Protein AF-A0A535L6A1-F1 (afdb_monomer)

Structure (mmCIF, N/CA/C/O backbone):
data_AF-A0A535L6A1-F1
#
_entry.id   AF-A0A535L6A1-F1
#
loop_
_atom_site.group_PDB
_atom_site.id
_atom_site.type_symbol
_atom_site.label_atom_id
_atom_site.label_alt_id
_atom_site.label_comp_id
_atom_site.label_asym_id
_atom_site.label_entity_id
_atom_site.label_seq_id
_atom_site.pdbx_PDB_ins_code
_atom_site.Cartn_x
_atom_site.Cartn_y
_atom_site.Cartn_z
_atom_site.occupancy
_atom_site.B_iso_or_equiv
_atom_site.auth_seq_id
_atom_site.auth_comp_id
_atom_site.auth_asym_id
_atom_site.auth_atom_id
_atom_site.pdbx_PDB_model_num
ATOM 1 N N . MET A 1 1 ? 0.179 9.310 -6.144 1.00 85.12 1 MET A N 1
ATOM 2 C CA . MET A 1 1 ? 0.675 9.876 -4.881 1.00 85.12 1 MET A CA 1
ATOM 3 C C . MET A 1 1 ? 2.183 9.701 -4.893 1.00 85.12 1 MET A C 1
ATOM 5 O O . MET A 1 1 ? 2.636 8.826 -5.607 1.00 85.12 1 MET A O 1
ATOM 9 N N . LEU A 1 2 ? 2.954 10.590 -4.268 1.00 87.94 2 LEU A N 1
ATOM 10 C CA . LEU A 1 2 ? 4.408 10.432 -4.229 1.00 87.94 2 LEU A CA 1
ATOM 11 C C . LEU A 1 2 ? 4.778 9.782 -2.901 1.00 87.94 2 LEU A C 1
ATOM 13 O O . LEU A 1 2 ? 4.500 10.387 -1.868 1.00 87.94 2 LEU A O 1
ATOM 17 N N . ASP A 1 3 ? 5.422 8.627 -2.963 1.00 85.62 3 ASP A N 1
ATOM 18 C CA . ASP A 1 3 ? 6.026 7.947 -1.824 1.00 85.62 3 ASP A CA 1
ATOM 19 C C . ASP A 1 3 ? 7.561 7.971 -1.922 1.00 85.62 3 ASP A C 1
ATOM 21 O O . ASP A 1 3 ? 8.139 8.111 -3.011 1.00 85.62 3 ASP A O 1
ATOM 25 N N . ARG A 1 4 ? 8.235 7.931 -0.770 1.00 87.44 4 ARG A N 1
ATOM 26 C CA . ARG A 1 4 ? 9.695 7.988 -0.652 1.00 87.44 4 ARG A CA 1
ATOM 27 C C . ARG A 1 4 ? 10.196 7.045 0.435 1.00 87.44 4 ARG A C 1
ATOM 29 O O . ARG A 1 4 ? 9.988 7.300 1.619 1.00 87.44 4 ARG A O 1
ATOM 36 N N . GLY A 1 5 ? 10.980 6.056 0.021 1.00 85.06 5 GLY A N 1
ATOM 37 C CA . GLY A 1 5 ? 11.682 5.138 0.911 1.00 85.06 5 GLY A CA 1
ATOM 38 C C . GLY A 1 5 ? 13.063 5.662 1.3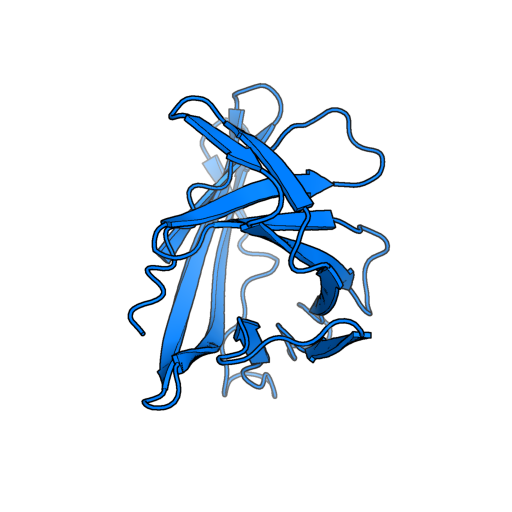03 1.00 85.06 5 GLY A C 1
ATOM 39 O O . GLY A 1 5 ? 13.852 6.087 0.447 1.00 85.06 5 GLY A O 1
ATOM 40 N N . TYR A 1 6 ? 13.379 5.614 2.599 1.00 84.75 6 TYR A N 1
ATOM 41 C CA . TYR A 1 6 ? 14.672 6.042 3.129 1.00 84.75 6 TYR A CA 1
ATOM 42 C C . TYR A 1 6 ? 15.365 4.926 3.905 1.00 84.75 6 TYR A C 1
ATOM 44 O O . TYR A 1 6 ? 14.861 4.470 4.922 1.00 84.75 6 TYR A O 1
ATOM 52 N N . LEU A 1 7 ? 16.602 4.594 3.539 1.00 81.50 7 LEU A N 1
ATOM 53 C CA . LEU A 1 7 ? 17.443 3.700 4.332 1.00 81.50 7 LEU A CA 1
ATOM 54 C C . LEU A 1 7 ? 18.523 4.504 5.052 1.00 81.50 7 LEU A C 1
ATOM 56 O O . LEU A 1 7 ? 19.347 5.171 4.427 1.00 81.50 7 LEU A O 1
ATOM 60 N N . ASN A 1 8 ? 18.545 4.445 6.386 1.00 83.69 8 ASN A N 1
ATOM 61 C CA . ASN A 1 8 ? 19.519 5.171 7.218 1.00 83.69 8 ASN A CA 1
ATOM 62 C C . ASN A 1 8 ? 19.598 6.683 6.902 1.00 83.69 8 ASN A C 1
ATOM 64 O O . ASN A 1 8 ? 20.665 7.292 6.984 1.00 83.69 8 ASN A O 1
ATOM 68 N N . GLY A 1 9 ? 18.469 7.292 6.521 1.00 84.50 9 GLY A N 1
ATOM 69 C CA . GLY A 1 9 ? 18.373 8.710 6.155 1.00 84.50 9 GLY A CA 1
ATOM 70 C C . GLY A 1 9 ? 18.804 9.050 4.722 1.00 84.50 9 GLY A C 1
ATOM 71 O O . GLY A 1 9 ? 18.727 10.215 4.336 1.00 84.50 9 GLY A O 1
ATOM 72 N N . SER A 1 10 ? 19.228 8.065 3.926 1.00 88.06 10 SER A N 1
ATOM 73 C CA . SER A 1 10 ? 19.454 8.203 2.483 1.00 88.06 10 SER A CA 1
ATOM 74 C C . SER A 1 10 ? 18.169 7.881 1.727 1.00 88.06 10 SER A C 1
ATOM 76 O O . SER A 1 10 ? 17.512 6.901 2.055 1.00 88.06 10 SER A O 1
ATOM 78 N N . LEU A 1 11 ? 17.799 8.704 0.741 1.00 89.38 11 LEU A N 1
ATOM 79 C CA . LEU A 1 11 ? 16.682 8.405 -0.160 1.00 89.38 11 LEU A CA 1
ATOM 80 C C . LEU A 1 11 ? 17.103 7.255 -1.079 1.00 89.38 11 LEU A C 1
ATOM 82 O O . LEU A 1 11 ? 17.964 7.459 -1.938 1.00 89.38 11 LEU A O 1
ATOM 86 N N . GLU A 1 12 ? 16.490 6.089 -0.907 1.00 91.88 12 GLU A N 1
ATOM 87 C CA . GLU A 1 12 ? 16.778 4.902 -1.721 1.00 91.88 12 GLU A CA 1
ATOM 88 C C . GLU A 1 12 ? 15.687 4.636 -2.761 1.00 91.88 12 GLU A C 1
ATOM 90 O O . GLU A 1 12 ? 15.950 3.998 -3.777 1.00 91.88 12 GLU A O 1
ATOM 95 N N . GLU A 1 13 ? 14.481 5.172 -2.565 1.00 91.31 13 GLU A N 1
ATOM 96 C CA . GLU A 1 13 ? 13.381 4.974 -3.502 1.00 91.31 13 GLU A CA 1
ATOM 97 C C . GLU A 1 13 ? 12.464 6.195 -3.591 1.00 91.31 13 GLU A C 1
ATOM 99 O O . GLU A 1 13 ? 12.226 6.898 -2.609 1.00 91.31 13 GLU A O 1
ATOM 104 N N . SER A 1 14 ? 11.948 6.458 -4.790 1.00 93.25 14 SER A N 1
ATOM 105 C CA . SER A 1 14 ? 10.865 7.409 -5.018 1.00 93.25 14 SER A CA 1
ATOM 106 C C . SER A 1 14 ? 9.839 6.796 -5.959 1.00 93.25 14 SER A C 1
ATOM 108 O O . SER A 1 14 ? 10.163 6.501 -7.112 1.00 93.25 14 SER A O 1
ATOM 110 N N . THR A 1 15 ? 8.598 6.713 -5.496 1.00 93.50 15 THR A N 1
ATOM 111 C CA . THR A 1 15 ? 7.527 5.994 -6.188 1.00 93.50 15 THR A CA 1
ATOM 112 C C . THR A 1 15 ? 6.351 6.916 -6.460 1.00 93.50 15 THR A C 1
ATOM 114 O O . THR A 1 15 ? 5.958 7.724 -5.620 1.00 93.50 15 THR A O 1
ATOM 117 N N . LEU A 1 16 ? 5.824 6.870 -7.683 1.00 95.12 16 LEU A N 1
ATOM 118 C CA . LEU A 1 16 ? 4.600 7.568 -8.055 1.00 95.12 16 LEU A CA 1
ATOM 119 C C . LEU A 1 16 ? 3.461 6.563 -8.216 1.00 95.12 16 LEU A C 1
ATOM 121 O O . LEU A 1 16 ? 3.330 5.945 -9.272 1.00 95.12 16 LEU A O 1
ATOM 125 N N . ASP A 1 17 ? 2.601 6.492 -7.209 1.00 93.75 17 ASP A N 1
ATOM 126 C CA . ASP A 1 17 ? 1.458 5.584 -7.163 1.00 93.75 17 ASP A CA 1
ATOM 127 C C . ASP A 1 17 ? 0.244 6.135 -7.914 1.00 93.75 17 ASP A C 1
ATOM 129 O O . ASP A 1 17 ? -0.093 7.327 -7.832 1.00 93.75 17 ASP A O 1
ATOM 133 N N . TYR A 1 18 ? -0.504 5.263 -8.573 1.00 96.00 18 TYR A N 1
ATOM 134 C CA . TYR A 1 18 ? -1.727 5.606 -9.284 1.00 96.00 18 TYR A CA 1
ATOM 135 C C . TYR A 1 18 ? -2.943 5.040 -8.553 1.00 96.00 18 TYR A C 1
ATOM 137 O O . TYR A 1 18 ? -3.303 3.881 -8.722 1.00 96.00 18 TYR A O 1
ATOM 145 N N . PHE A 1 19 ? -3.624 5.878 -7.773 1.00 94.69 19 PHE A N 1
ATOM 146 C CA . PHE A 1 19 ? -4.848 5.491 -7.069 1.00 94.69 19 PHE A CA 1
ATOM 147 C C . PHE A 1 19 ? -6.098 6.112 -7.695 1.00 94.69 19 PHE A C 1
ATOM 149 O O . PHE A 1 19 ? -6.051 7.216 -8.245 1.00 94.69 19 PHE A O 1
ATOM 156 N N . ALA A 1 20 ? -7.243 5.449 -7.530 1.00 94.38 20 ALA A N 1
ATOM 157 C CA . ALA A 1 20 ? -8.552 6.079 -7.682 1.00 94.38 20 ALA A CA 1
ATOM 158 C C . ALA A 1 20 ? -9.525 5.569 -6.616 1.00 94.38 20 ALA A C 1
ATOM 160 O O . ALA A 1 20 ? -9.518 4.389 -6.280 1.00 94.38 20 ALA A O 1
ATOM 161 N N . GLN A 1 21 ? -10.392 6.443 -6.111 1.00 92.81 21 GLN A N 1
ATOM 162 C CA . GLN A 1 21 ? -11.418 6.063 -5.142 1.00 92.81 21 GLN A CA 1
ATOM 163 C C . GLN A 1 21 ? -12.783 5.945 -5.827 1.00 92.81 21 GLN A C 1
ATOM 165 O O . GLN A 1 21 ? -13.227 6.873 -6.511 1.00 92.81 21 GLN A O 1
ATOM 170 N N . SER A 1 22 ? -13.461 4.811 -5.655 1.00 93.75 22 SER A N 1
ATOM 171 C CA . SER A 1 22 ? -14.840 4.631 -6.110 1.00 93.75 22 SER A CA 1
ATOM 172 C C . SER A 1 22 ? -15.840 5.289 -5.159 1.00 93.75 22 SER A C 1
ATOM 174 O O . SER A 1 22 ? -15.535 5.623 -4.018 1.00 93.75 22 SER A O 1
ATOM 176 N N . LYS A 1 23 ? -17.075 5.496 -5.636 1.00 94.31 23 LYS A N 1
ATOM 177 C CA . LYS A 1 23 ? -18.136 6.196 -4.882 1.00 94.31 23 LYS A CA 1
ATOM 178 C C . LYS A 1 23 ? -18.527 5.517 -3.568 1.00 94.31 23 LYS A C 1
ATOM 180 O O . LYS A 1 23 ? -19.099 6.170 -2.705 1.00 94.31 23 LYS A O 1
ATOM 185 N N . ASP A 1 24 ? -18.288 4.217 -3.458 1.00 92.19 24 ASP A N 1
ATOM 186 C CA . ASP A 1 24 ? -18.515 3.438 -2.241 1.00 92.19 24 ASP A CA 1
ATOM 187 C C . ASP A 1 24 ? -17.399 3.625 -1.198 1.00 92.19 24 ASP A C 1
ATOM 189 O O . ASP A 1 24 ? -17.572 3.203 -0.062 1.00 92.19 24 ASP A O 1
ATOM 193 N N . GLY A 1 25 ? -16.287 4.273 -1.561 1.00 91.31 25 GLY A N 1
ATOM 194 C CA . GLY A 1 25 ? -15.137 4.525 -0.699 1.00 91.31 25 GLY A CA 1
ATOM 195 C C . GLY A 1 25 ? -13.944 3.598 -0.941 1.00 91.31 25 GLY A C 1
ATOM 196 O O . GLY A 1 25 ? -12.885 3.859 -0.370 1.00 91.31 25 GLY A O 1
ATOM 197 N N . THR A 1 26 ? -14.070 2.568 -1.787 1.00 95.19 26 THR A N 1
ATOM 198 C CA . THR A 1 26 ? -12.971 1.633 -2.082 1.00 95.19 26 THR A CA 1
ATOM 199 C C . THR A 1 26 ? -11.862 2.357 -2.841 1.00 95.19 26 THR A C 1
ATOM 201 O O . THR A 1 26 ? -12.124 3.061 -3.818 1.00 95.19 26 THR A O 1
ATOM 204 N N . VAL A 1 27 ? -10.615 2.197 -2.400 1.00 95.00 27 VAL A N 1
ATOM 205 C CA . VAL A 1 27 ? -9.444 2.788 -3.052 1.00 95.00 27 VAL A CA 1
ATOM 206 C C . VAL A 1 27 ? -8.753 1.714 -3.882 1.00 95.00 27 VAL A C 1
ATOM 208 O O . VAL A 1 27 ? -8.240 0.726 -3.359 1.00 95.00 27 VAL A O 1
ATOM 211 N N . TRP A 1 28 ? -8.757 1.927 -5.189 1.00 97.44 28 TRP A N 1
ATOM 212 C CA . TRP A 1 28 ? -8.130 1.077 -6.189 1.00 97.44 28 TRP A CA 1
ATOM 213 C C . TRP A 1 28 ? -6.696 1.510 -6.447 1.00 97.44 28 TRP A C 1
ATOM 215 O O . TRP A 1 28 ? -6.421 2.712 -6.503 1.00 97.44 28 TRP A O 1
ATOM 225 N N . TYR A 1 29 ? -5.824 0.534 -6.678 1.00 97.00 29 TYR A N 1
ATOM 226 C CA . TYR A 1 29 ? -4.434 0.731 -7.059 1.00 97.00 29 TYR A CA 1
ATOM 227 C C . TYR A 1 29 ? -4.208 0.284 -8.500 1.00 97.00 29 TYR A C 1
ATOM 229 O O . TYR A 1 29 ? -4.449 -0.866 -8.860 1.00 97.00 29 TYR A O 1
ATOM 237 N N . PHE A 1 30 ? -3.797 1.225 -9.343 1.00 97.94 30 PHE A N 1
ATOM 238 C CA . PHE A 1 30 ? -3.615 1.042 -10.781 1.00 97.94 30 PHE A CA 1
ATOM 239 C C . PHE A 1 30 ? -2.148 0.909 -11.187 1.00 97.94 30 PHE A C 1
ATOM 241 O O . PHE A 1 30 ? -1.878 0.783 -12.383 1.00 97.94 30 PHE A O 1
ATOM 248 N N . GLY A 1 31 ? -1.227 0.932 -10.229 1.00 97.25 31 GLY A N 1
ATOM 249 C CA . GLY A 1 31 ? 0.197 0.719 -10.440 1.00 97.25 31 GLY A CA 1
ATOM 250 C C . GLY A 1 31 ? 1.066 1.873 -9.991 1.00 97.25 31 GLY A C 1
ATOM 251 O O . GLY A 1 31 ? 0.578 2.877 -9.477 1.00 97.25 31 GLY A O 1
ATOM 252 N N . GLU A 1 32 ? 2.351 1.723 -10.256 1.00 96.81 32 GLU A N 1
ATOM 253 C CA . GLU A 1 32 ? 3.418 2.590 -9.787 1.00 96.81 32 GLU A CA 1
ATOM 254 C C . GLU A 1 32 ? 4.464 2.843 -10.860 1.00 96.81 32 GLU A C 1
ATOM 256 O O . GLU A 1 32 ? 4.762 2.017 -11.731 1.00 96.81 32 GLU A O 1
ATOM 261 N N . PHE A 1 33 ? 5.074 4.016 -10.747 1.00 97.81 33 PHE A N 1
ATOM 262 C CA . PHE A 1 33 ? 6.364 4.279 -11.348 1.00 97.81 33 PHE A CA 1
ATOM 263 C C . PHE A 1 33 ? 7.409 4.490 -10.257 1.00 97.81 33 PHE A C 1
ATOM 265 O O . PHE A 1 33 ? 7.480 5.561 -9.649 1.00 97.81 33 PHE A O 1
ATOM 272 N N . THR A 1 34 ? 8.228 3.468 -10.061 1.00 96.00 34 THR A N 1
ATOM 273 C CA . THR A 1 34 ? 9.229 3.367 -9.001 1.00 96.00 34 THR A CA 1
ATOM 274 C C . THR A 1 34 ? 10.593 3.758 -9.546 1.00 96.00 34 THR A C 1
ATOM 276 O O . THR A 1 34 ? 10.964 3.423 -10.673 1.00 96.00 34 THR A O 1
ATOM 279 N N . SER A 1 35 ? 11.350 4.536 -8.781 1.00 97.50 35 SER A N 1
ATOM 280 C CA . SER A 1 35 ? 12.724 4.917 -9.103 1.00 97.50 35 SER A CA 1
ATOM 281 C C . SER A 1 35 ? 13.636 4.533 -7.954 1.00 97.50 35 SER A C 1
ATOM 283 O O . SER A 1 35 ? 13.587 5.149 -6.893 1.00 97.50 35 SER A O 1
ATOM 285 N N . GLN A 1 36 ? 14.510 3.566 -8.208 1.00 95.81 36 GLN A N 1
ATOM 286 C CA . GLN A 1 36 ? 15.550 3.150 -7.275 1.00 95.81 36 GLN A CA 1
ATOM 287 C C . GLN A 1 36 ? 16.694 4.152 -7.346 1.00 95.81 36 GLN A C 1
ATOM 289 O O . GLN A 1 36 ? 17.171 4.492 -8.435 1.00 95.81 36 GLN A O 1
ATOM 294 N N . ILE A 1 37 ? 17.132 4.637 -6.195 1.00 96.00 37 ILE A N 1
ATOM 295 C CA . ILE A 1 37 ? 18.102 5.713 -6.054 1.00 96.00 37 ILE A CA 1
ATOM 296 C C . ILE A 1 37 ? 19.278 5.185 -5.247 1.00 96.00 37 ILE A C 1
ATOM 298 O O . ILE A 1 37 ? 19.111 4.631 -4.175 1.00 96.00 37 ILE A O 1
ATOM 302 N N . HIS A 1 38 ? 20.492 5.393 -5.749 1.00 94.06 38 HIS A N 1
ATOM 303 C CA . HIS A 1 38 ? 21.707 5.086 -5.008 1.00 94.06 38 HIS A CA 1
ATOM 304 C C . HIS A 1 38 ? 22.678 6.258 -5.107 1.00 94.06 38 HIS A C 1
ATOM 306 O O . HIS A 1 38 ? 22.988 6.735 -6.205 1.00 94.06 38 HIS A O 1
ATOM 312 N N . ASN A 1 39 ? 23.152 6.752 -3.960 1.00 93.12 39 ASN A N 1
ATOM 313 C CA . ASN A 1 39 ? 24.007 7.944 -3.871 1.00 93.12 39 ASN A CA 1
ATOM 314 C C . ASN A 1 39 ? 23.434 9.151 -4.647 1.00 93.12 39 ASN A C 1
ATOM 316 O O . ASN A 1 39 ? 24.154 9.852 -5.364 1.00 93.12 39 ASN A O 1
ATOM 320 N N . GLY A 1 40 ? 22.116 9.361 -4.544 1.00 93.62 40 GLY A N 1
ATOM 321 C CA . GLY A 1 40 ? 21.407 10.477 -5.176 1.00 93.62 40 GLY A CA 1
ATOM 322 C C . GLY A 1 40 ? 21.223 10.365 -6.694 1.00 93.62 40 GLY A C 1
ATOM 323 O O . GLY A 1 40 ? 20.855 11.351 -7.331 1.00 93.62 40 GLY A O 1
ATOM 324 N N . LYS A 1 41 ? 21.481 9.199 -7.297 1.00 97.06 41 LYS A N 1
ATOM 325 C CA . LYS A 1 41 ? 21.262 8.946 -8.727 1.00 97.06 41 LYS A CA 1
ATOM 326 C C . LYS A 1 41 ? 20.244 7.838 -8.923 1.00 97.06 41 LYS A C 1
ATOM 328 O O . LYS A 1 41 ? 20.336 6.810 -8.263 1.00 97.06 41 LYS A O 1
ATOM 333 N N . VAL A 1 42 ? 19.332 8.028 -9.874 1.00 97.81 42 VAL A N 1
ATOM 334 C CA . VAL A 1 42 ? 18.421 6.964 -10.309 1.00 97.81 42 VAL A CA 1
ATOM 335 C C . VAL A 1 42 ? 19.237 5.864 -10.985 1.00 97.81 42 VAL A C 1
ATOM 337 O O . VAL A 1 42 ? 19.982 6.136 -11.930 1.00 97.81 42 VAL A O 1
ATOM 340 N N . ILE A 1 43 ? 19.107 4.639 -10.484 1.00 97.62 43 ILE A N 1
ATOM 341 C CA . ILE A 1 43 ? 19.800 3.448 -10.988 1.00 97.62 43 ILE A CA 1
ATOM 342 C C . ILE A 1 43 ? 18.867 2.481 -11.720 1.00 97.62 43 ILE A C 1
ATOM 344 O O . ILE A 1 43 ? 19.347 1.615 -12.448 1.00 97.62 43 ILE A O 1
ATOM 348 N N . GLY A 1 44 ? 17.551 2.637 -11.573 1.00 97.44 44 GLY A N 1
ATOM 349 C CA . GLY A 1 44 ? 16.583 1.757 -12.209 1.00 97.44 44 GLY A CA 1
ATOM 350 C C . GLY A 1 44 ? 15.139 2.111 -11.888 1.00 97.44 44 GLY A C 1
ATOM 351 O O . GLY A 1 44 ? 14.862 2.999 -11.082 1.00 97.44 44 GLY A O 1
ATOM 352 N N . HIS A 1 45 ? 14.239 1.382 -12.547 1.00 97.38 45 HIS A N 1
ATOM 353 C CA . HIS A 1 45 ? 12.789 1.482 -12.377 1.00 97.38 45 HIS A CA 1
ATOM 354 C C . HIS A 1 45 ? 12.142 0.116 -12.118 1.00 97.38 45 HIS A C 1
ATOM 356 O O . HIS A 1 45 ? 10.994 -0.121 -12.498 1.00 97.38 45 HIS A O 1
ATOM 362 N N . VAL A 1 46 ? 12.910 -0.820 -11.552 1.00 93.94 46 VAL A N 1
ATOM 363 C CA . VAL A 1 46 ? 12.402 -2.154 -11.202 1.00 93.94 46 VAL A CA 1
ATOM 364 C C . VAL A 1 46 ? 11.280 -1.998 -10.171 1.00 93.94 46 VAL A C 1
ATOM 366 O O . VAL A 1 46 ? 11.322 -1.070 -9.371 1.00 93.94 46 VAL A O 1
ATOM 369 N N . GLY A 1 47 ? 10.262 -2.856 -10.256 1.00 92.88 47 GLY A N 1
ATOM 370 C CA . GLY A 1 47 ? 9.018 -2.743 -9.483 1.00 92.88 47 GLY A CA 1
ATOM 371 C C . GLY A 1 47 ? 7.902 -2.021 -10.242 1.00 92.88 47 GLY A C 1
ATOM 372 O O . GLY A 1 47 ? 6.751 -2.413 -10.145 1.00 92.88 47 GLY A O 1
ATOM 373 N N . SER A 1 48 ? 8.232 -1.077 -11.135 1.00 97.56 48 SER A N 1
ATOM 374 C CA . SER A 1 48 ? 7.211 -0.292 -11.847 1.00 97.56 48 SER A CA 1
ATOM 375 C C . SER A 1 48 ? 6.243 -1.152 -12.668 1.00 97.56 48 SER A C 1
ATOM 377 O O . SER A 1 48 ? 6.649 -1.904 -13.564 1.00 97.56 48 SER A O 1
ATOM 379 N N . TRP A 1 49 ? 4.947 -0.933 -12.470 1.00 98.19 49 TRP A N 1
ATOM 380 C CA . TRP A 1 49 ? 3.880 -1.582 -13.223 1.00 98.19 49 TRP A CA 1
ATOM 381 C C . TRP A 1 49 ? 2.691 -0.641 -13.424 1.00 98.19 49 TRP A C 1
ATOM 383 O O . TRP A 1 49 ? 2.533 0.367 -12.748 1.00 98.19 49 TRP A O 1
ATOM 393 N N . VAL A 1 50 ? 1.832 -0.937 -14.400 1.00 98.25 50 VAL A N 1
ATOM 394 C CA . VAL A 1 50 ? 0.585 -0.184 -14.578 1.00 98.25 50 VAL A CA 1
ATOM 395 C C . VAL A 1 50 ? -0.502 -1.083 -15.140 1.00 98.25 50 VAL A C 1
AT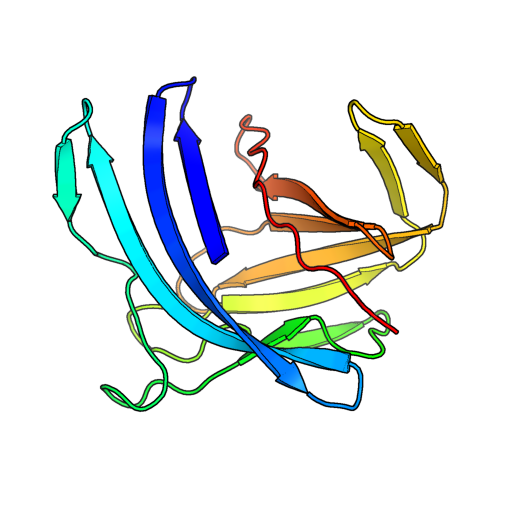OM 397 O O . VAL A 1 50 ? -0.287 -1.822 -16.104 1.00 98.25 50 VAL A O 1
ATOM 400 N N . SER A 1 51 ? -1.685 -0.992 -14.544 1.00 97.94 51 SER A N 1
ATOM 401 C CA . SER A 1 51 ? -2.890 -1.695 -14.964 1.00 97.94 51 SER A CA 1
ATOM 402 C C . SER A 1 51 ? -3.142 -1.526 -16.467 1.00 97.94 51 SER A C 1
ATOM 404 O O . SER A 1 51 ? -3.061 -0.427 -17.021 1.00 97.94 51 SER A O 1
ATOM 406 N N . GLY A 1 52 ? -3.488 -2.626 -17.133 1.00 97.88 52 GLY A N 1
ATOM 407 C CA . GLY A 1 52 ? -3.757 -2.677 -18.570 1.00 97.88 52 GLY A CA 1
ATOM 408 C C . GLY A 1 52 ? -2.514 -2.840 -19.451 1.00 97.88 52 GLY A C 1
ATOM 409 O O . GLY A 1 52 ? -2.658 -2.980 -20.666 1.00 97.88 52 GLY A O 1
ATOM 410 N N . LYS A 1 53 ? -1.301 -2.869 -18.882 1.00 98.00 53 LYS A N 1
ATOM 411 C CA . LYS A 1 53 ? -0.073 -3.239 -19.603 1.00 98.00 53 LYS A CA 1
ATOM 412 C C . LYS A 1 53 ? 0.427 -4.603 -19.150 1.00 98.00 53 LYS A C 1
ATOM 414 O O . LYS A 1 53 ? 0.365 -4.924 -17.974 1.00 98.00 53 LYS A O 1
ATOM 419 N N . ASN A 1 54 ? 0.945 -5.397 -20.088 1.00 96.56 54 ASN A N 1
ATOM 420 C CA . ASN A 1 54 ? 1.576 -6.697 -19.816 1.00 96.56 54 ASN A CA 1
ATOM 421 C C . ASN A 1 54 ? 0.712 -7.666 -18.980 1.00 96.56 54 ASN A C 1
ATOM 423 O O . ASN A 1 54 ? 1.241 -8.481 -18.239 1.00 96.56 54 ASN A O 1
ATOM 427 N N . GLY A 1 55 ? -0.617 -7.572 -19.098 1.00 97.00 55 GLY A N 1
ATOM 428 C CA . GLY A 1 55 ? -1.551 -8.394 -18.323 1.00 97.00 55 GLY A CA 1
ATOM 429 C C . GLY A 1 55 ? -1.794 -7.921 -16.887 1.00 97.00 55 GLY A C 1
ATOM 430 O O . GLY A 1 55 ? -2.583 -8.557 -16.197 1.00 97.00 55 GLY A O 1
ATOM 431 N N . ALA A 1 56 ? -1.184 -6.812 -16.455 1.00 98.31 56 ALA A N 1
ATOM 432 C CA . ALA A 1 56 ? -1.383 -6.279 -15.116 1.00 98.31 56 ALA A CA 1
ATOM 433 C C . ALA A 1 56 ? -2.828 -5.806 -14.902 1.00 98.31 56 ALA A C 1
ATOM 435 O O . ALA A 1 56 ? -3.408 -5.127 -15.760 1.00 98.31 56 ALA A O 1
ATOM 436 N N . LEU A 1 57 ? -3.392 -6.133 -13.741 1.00 98.50 57 LEU A N 1
ATOM 437 C CA . LEU A 1 57 ? -4.741 -5.747 -13.326 1.00 98.50 57 LEU A CA 1
ATOM 438 C C . LEU A 1 57 ? -4.682 -4.872 -12.066 1.00 98.50 57 LEU A C 1
ATOM 440 O O . LEU A 1 57 ? -3.785 -5.057 -11.242 1.00 98.50 57 LEU A O 1
ATOM 444 N N . PRO A 1 58 ? -5.625 -3.932 -11.890 1.00 97.88 58 PRO A N 1
ATOM 445 C CA . PRO A 1 58 ? -5.657 -3.118 -10.688 1.00 97.88 58 PRO A CA 1
ATOM 446 C C . PRO A 1 58 ? -6.100 -3.961 -9.487 1.00 97.88 58 PRO A C 1
ATOM 448 O O . PRO A 1 58 ? -6.902 -4.887 -9.632 1.00 97.88 58 PRO A O 1
ATOM 451 N N . GLY A 1 59 ? -5.601 -3.616 -8.305 1.00 98.06 59 GLY A N 1
ATOM 452 C CA . GLY A 1 59 ? -6.029 -4.196 -7.033 1.00 98.06 59 GLY A CA 1
ATOM 453 C C . GLY A 1 59 ? -6.712 -3.174 -6.130 1.00 98.06 59 GLY A C 1
ATOM 454 O O . GLY A 1 59 ? -7.007 -2.046 -6.534 1.00 98.06 59 GLY A O 1
ATOM 455 N N . ILE A 1 60 ? -6.977 -3.573 -4.892 1.00 97.31 60 ILE A N 1
ATOM 456 C CA . ILE A 1 60 ? -7.562 -2.726 -3.851 1.00 97.31 60 ILE A CA 1
ATOM 457 C C . ILE A 1 60 ? -6.455 -2.407 -2.849 1.00 97.31 60 ILE A C 1
ATOM 459 O O . ILE A 1 60 ? -5.924 -3.321 -2.234 1.00 97.31 60 ILE A O 1
ATOM 463 N N . ILE A 1 61 ? -6.121 -1.128 -2.652 1.00 94.56 61 ILE A N 1
ATOM 464 C CA . ILE A 1 61 ? -5.179 -0.727 -1.590 1.00 94.56 61 ILE A CA 1
ATOM 465 C C . ILE A 1 61 ? -5.894 -0.541 -0.247 1.00 94.56 61 ILE A C 1
ATOM 467 O O . ILE A 1 61 ? -5.305 -0.747 0.811 1.00 94.56 61 ILE A O 1
ATOM 471 N N . MET A 1 62 ? -7.179 -0.168 -0.285 1.00 94.38 62 ME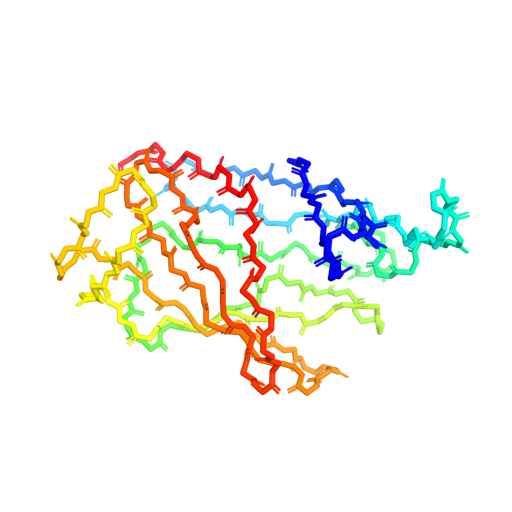T A N 1
ATOM 472 C CA . MET A 1 62 ? -8.014 0.024 0.899 1.00 94.38 62 MET A CA 1
ATOM 473 C C . MET A 1 62 ? -9.480 -0.270 0.585 1.00 94.38 62 MET A C 1
ATOM 475 O O . MET A 1 62 ? -10.082 0.352 -0.293 1.00 94.38 62 MET A O 1
ATOM 479 N N . GLU A 1 63 ? -10.081 -1.184 1.338 1.00 95.25 63 GLU A N 1
ATOM 480 C CA . GLU A 1 63 ? -11.514 -1.460 1.261 1.00 95.25 63 GLU A CA 1
ATOM 481 C C . GLU A 1 63 ? -12.332 -0.288 1.823 1.00 95.25 63 GLU A C 1
ATOM 483 O O . GLU A 1 63 ? -11.947 0.342 2.809 1.00 95.25 63 GLU A O 1
ATOM 488 N N . ALA A 1 64 ? -13.519 -0.036 1.267 1.00 92.12 64 ALA A N 1
ATOM 489 C CA . ALA A 1 64 ? -14.461 0.929 1.844 1.00 92.12 64 ALA A CA 1
ATOM 490 C C . ALA A 1 64 ? -14.883 0.565 3.280 1.00 92.12 64 ALA A C 1
ATOM 492 O O . ALA A 1 64 ? -15.090 1.419 4.147 1.00 92.12 64 ALA A O 1
ATOM 493 N N . HIS A 1 65 ? -15.065 -0.733 3.527 1.00 94.50 65 HIS A N 1
ATOM 494 C CA . HIS A 1 65 ? -15.646 -1.265 4.755 1.00 94.50 65 HIS A CA 1
ATOM 495 C C . HIS A 1 65 ? -14.856 -2.478 5.259 1.00 94.50 65 HIS A C 1
ATOM 497 O O . HIS A 1 65 ? -15.423 -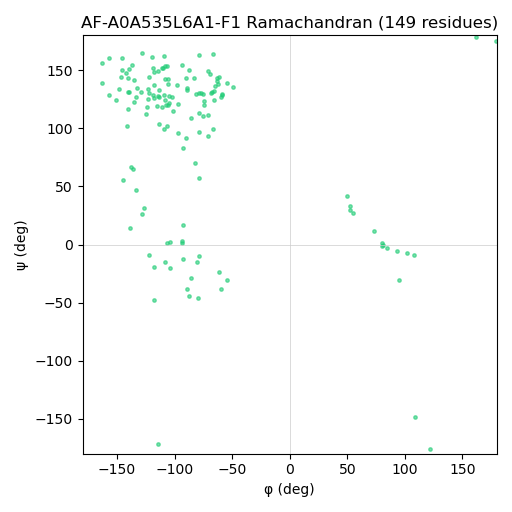3.571 5.326 1.00 94.50 65 HIS A O 1
ATOM 503 N N . PRO A 1 66 ? -13.586 -2.290 5.665 1.00 95.75 66 PRO A N 1
ATOM 504 C CA . PRO A 1 66 ? -12.708 -3.394 6.024 1.00 95.75 66 PRO A CA 1
ATOM 505 C C . PRO A 1 66 ? -13.266 -4.166 7.218 1.00 95.75 66 PRO A C 1
ATOM 507 O O . PRO A 1 66 ? -13.750 -3.565 8.201 1.00 95.75 66 PRO A O 1
ATOM 510 N N . ARG A 1 67 ? -13.185 -5.493 7.160 1.00 97.44 67 ARG A N 1
ATOM 511 C CA . ARG A 1 67 ? -13.577 -6.427 8.220 1.00 97.44 67 ARG A CA 1
ATOM 512 C C . ARG A 1 67 ? -12.388 -7.291 8.589 1.00 97.44 67 ARG A C 1
ATOM 514 O O . ARG A 1 67 ? -11.571 -7.659 7.763 1.00 97.44 67 ARG A O 1
ATOM 521 N N . VAL A 1 68 ? -12.286 -7.614 9.872 1.00 98.31 68 VAL A N 1
ATOM 522 C CA . VAL A 1 68 ? -11.203 -8.474 10.358 1.00 98.31 68 VAL A CA 1
ATOM 523 C C . VAL A 1 68 ? -11.267 -9.828 9.656 1.00 98.31 68 VAL A C 1
ATOM 525 O O . VAL A 1 68 ? -12.310 -10.478 9.690 1.00 98.31 68 VAL A O 1
ATOM 528 N N . GLY A 1 69 ? -10.144 -10.240 9.070 1.00 98.00 69 GLY A N 1
ATOM 529 C CA . GLY A 1 69 ? -10.027 -11.464 8.282 1.00 98.00 69 GLY A CA 1
ATOM 530 C C . GLY A 1 69 ? -10.232 -11.287 6.777 1.00 98.00 69 GLY A C 1
ATOM 531 O O . GLY A 1 69 ? -10.009 -12.257 6.059 1.00 98.00 69 GLY A O 1
ATOM 532 N N . ASP A 1 70 ? -10.609 -10.097 6.296 1.00 98.38 70 ASP A N 1
ATOM 533 C CA . ASP A 1 70 ? -10.622 -9.814 4.858 1.00 98.38 70 ASP A CA 1
ATOM 534 C C . ASP A 1 70 ? -9.191 -9.913 4.298 1.00 98.38 70 ASP A C 1
ATOM 536 O O . ASP A 1 70 ? -8.230 -9.485 4.947 1.00 98.38 70 ASP A O 1
ATOM 540 N N . THR A 1 71 ? -9.063 -10.479 3.096 1.00 98.25 71 THR A N 1
ATOM 541 C CA . THR A 1 71 ? -7.820 -10.568 2.317 1.00 98.25 71 THR A CA 1
ATOM 542 C C . THR A 1 71 ? -8.115 -10.131 0.889 1.00 98.25 71 THR A C 1
ATOM 544 O O . THR A 1 71 ? -9.110 -10.563 0.304 1.00 98.25 71 THR A O 1
ATOM 547 N N . TYR A 1 72 ? -7.253 -9.292 0.324 1.00 97.75 72 TYR A N 1
ATOM 548 C CA . TYR A 1 72 ? -7.439 -8.699 -0.998 1.00 97.75 72 TYR A CA 1
ATOM 549 C C . TYR A 1 72 ? -6.097 -8.518 -1.710 1.00 97.75 72 TYR A C 1
ATOM 551 O O . TYR A 1 72 ? -5.079 -8.280 -1.066 1.00 97.75 72 TYR A O 1
ATOM 559 N N . ASN A 1 73 ? -6.104 -8.592 -3.041 1.00 98.06 73 ASN A N 1
ATOM 560 C CA . ASN A 1 73 ? -4.916 -8.304 -3.843 1.00 98.06 73 ASN A CA 1
ATOM 561 C C . ASN A 1 73 ? -4.780 -6.788 -4.021 1.00 98.06 73 ASN A C 1
ATOM 563 O O . ASN A 1 73 ? -5.737 -6.126 -4.438 1.00 98.06 73 ASN A O 1
ATOM 567 N N . GLN A 1 74 ? -3.597 -6.258 -3.733 1.00 97.94 74 GLN A N 1
ATOM 568 C CA . GLN A 1 74 ? -3.214 -4.862 -3.953 1.00 97.94 74 GLN A CA 1
ATOM 569 C C . GLN A 1 74 ? -2.616 -4.692 -5.351 1.00 97.94 74 GLN A C 1
ATOM 571 O O . GLN A 1 74 ? -2.946 -3.730 -6.047 1.00 97.94 74 GLN A O 1
ATOM 576 N N . GLU A 1 75 ? -1.837 -5.675 -5.799 1.00 98.12 75 GLU A N 1
ATOM 577 C CA . GLU A 1 75 ? -1.147 -5.664 -7.083 1.00 98.12 75 GLU A CA 1
ATOM 578 C C . GLU A 1 75 ? -1.305 -7.006 -7.793 1.00 98.12 75 GLU A C 1
ATOM 580 O O . GLU A 1 75 ? -1.308 -8.069 -7.177 1.00 98.12 75 GLU A O 1
ATOM 585 N N . ASN A 1 76 ? -1.467 -6.967 -9.114 1.00 98.06 76 ASN A N 1
ATOM 586 C CA . ASN A 1 76 ? -1.636 -8.170 -9.927 1.00 98.06 76 ASN A CA 1
ATOM 587 C C . ASN A 1 76 ? -0.813 -8.026 -11.210 1.00 98.06 76 ASN A C 1
ATOM 589 O O . ASN A 1 76 ? -1.378 -7.871 -12.295 1.00 98.06 76 ASN A O 1
ATOM 593 N N . ALA A 1 77 ? 0.513 -8.005 -11.088 1.00 97.81 77 ALA A N 1
ATOM 594 C CA . ALA A 1 77 ? 1.451 -7.680 -12.159 1.00 97.81 77 ALA A CA 1
ATOM 595 C C . ALA A 1 77 ? 2.616 -8.683 -12.243 1.00 97.81 77 ALA A C 1
ATOM 597 O O . ALA A 1 77 ? 3.775 -8.293 -12.366 1.00 97.81 77 ALA A O 1
ATOM 598 N N . ALA A 1 78 ? 2.327 -9.986 -12.204 1.00 95.56 78 ALA A N 1
ATOM 599 C CA . ALA A 1 78 ? 3.348 -11.030 -12.282 1.00 95.56 78 ALA A CA 1
ATOM 600 C C . ALA A 1 78 ? 4.266 -10.891 -13.524 1.00 95.56 78 ALA A C 1
ATOM 602 O O . ALA A 1 78 ? 3.777 -10.629 -14.629 1.00 95.56 78 ALA A O 1
ATOM 603 N N . PRO A 1 79 ? 5.588 -11.119 -13.396 1.00 95.25 79 PRO A N 1
ATOM 604 C CA . PRO A 1 79 ? 6.330 -11.454 -12.176 1.00 95.25 79 PRO A CA 1
ATOM 605 C C . PRO A 1 79 ? 6.900 -10.211 -11.463 1.00 95.25 79 PRO A C 1
ATOM 607 O O . PRO A 1 79 ? 7.866 -10.330 -10.720 1.00 95.25 79 PRO A O 1
ATOM 610 N N . VAL A 1 80 ? 6.399 -9.016 -11.781 1.00 96.44 80 VAL A N 1
ATOM 611 C CA . VAL A 1 80 ? 6.946 -7.743 -11.295 1.00 96.44 80 VAL A CA 1
ATOM 612 C C . VAL A 1 80 ? 6.481 -7.458 -9.873 1.00 96.44 80 VAL A C 1
ATOM 614 O O . VAL A 1 80 ? 7.309 -7.088 -9.051 1.00 96.44 80 VAL A O 1
ATOM 617 N N . ALA A 1 81 ? 5.185 -7.632 -9.611 1.00 96.12 81 ALA A N 1
ATOM 618 C CA . ALA A 1 81 ? 4.558 -7.248 -8.352 1.00 96.12 81 ALA A CA 1
ATOM 619 C C . ALA A 1 81 ? 3.272 -8.069 -8.131 1.00 96.12 81 ALA A C 1
ATOM 621 O O . ALA A 1 81 ? 2.4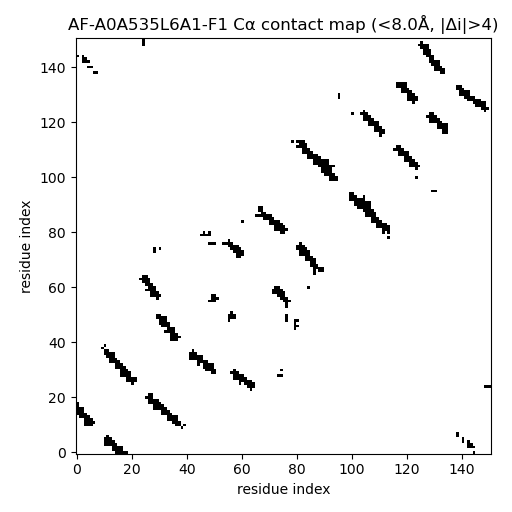41 -8.176 -9.041 1.00 96.12 81 ALA A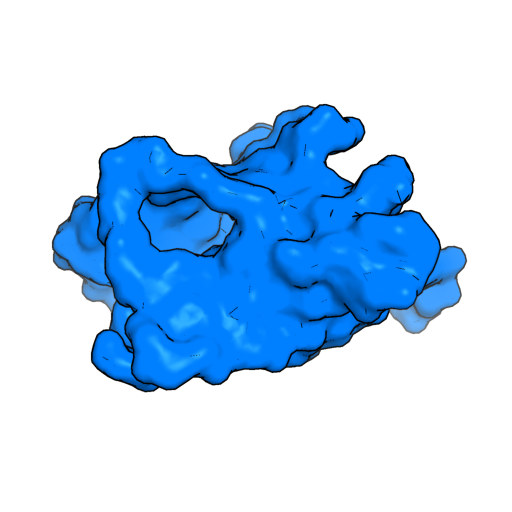 O 1
ATOM 622 N N . GLU A 1 82 ? 3.125 -8.704 -6.967 1.00 97.25 82 GLU A N 1
ATOM 623 C CA . GLU A 1 82 ? 1.965 -9.544 -6.614 1.00 97.25 82 GLU A CA 1
ATOM 624 C C . GLU A 1 82 ? 1.628 -9.408 -5.122 1.00 97.25 82 GLU A C 1
ATOM 626 O O . GLU A 1 82 ? 1.594 -10.393 -4.376 1.00 97.25 82 GLU A O 1
ATOM 631 N N . ASP A 1 83 ? 1.405 -8.168 -4.693 1.00 97.00 83 ASP A N 1
ATOM 632 C CA . ASP A 1 83 ? 1.153 -7.838 -3.296 1.00 97.00 83 ASP A CA 1
ATOM 633 C C . ASP A 1 83 ? -0.323 -7.946 -2.909 1.00 97.00 83 ASP A C 1
ATOM 635 O O . ASP A 1 83 ? -1.250 -7.750 -3.706 1.00 97.00 83 ASP A O 1
ATOM 639 N N . ALA A 1 84 ? -0.544 -8.271 -1.640 1.00 98.12 84 ALA A N 1
ATOM 640 C CA . ALA A 1 84 ? -1.839 -8.491 -1.035 1.00 98.12 84 ALA A CA 1
ATOM 641 C C . ALA A 1 84 ? -1.889 -7.953 0.401 1.00 98.12 84 ALA A C 1
ATOM 643 O O . ALA A 1 84 ? -0.930 -8.015 1.171 1.00 98.12 84 ALA A O 1
ATOM 644 N N . GLY A 1 85 ? -3.075 -7.490 0.786 1.00 97.44 85 GLY A N 1
ATOM 645 C CA . GLY A 1 85 ? -3.383 -7.009 2.124 1.00 97.44 85 GLY A CA 1
ATOM 646 C C . GLY A 1 85 ? -4.281 -7.979 2.885 1.00 97.44 85 GLY A C 1
ATOM 647 O O . GLY A 1 85 ? -5.058 -8.751 2.318 1.00 97.44 85 GLY A O 1
ATOM 648 N N . SER A 1 86 ? -4.194 -7.959 4.211 1.00 98.31 86 SER A N 1
ATOM 649 C CA . SER A 1 86 ? -5.142 -8.635 5.098 1.00 98.31 86 SER A CA 1
ATOM 650 C C . SER A 1 86 ? -5.470 -7.802 6.324 1.00 98.31 86 SER A C 1
ATOM 652 O O . SER A 1 86 ? -4.579 -7.332 7.030 1.00 98.31 86 SER A O 1
ATOM 654 N N . VAL A 1 87 ? -6.752 -7.659 6.639 1.00 98.44 87 VAL A N 1
ATOM 655 C CA . VAL A 1 87 ? -7.205 -6.859 7.780 1.00 98.44 87 VAL A CA 1
ATOM 656 C C . VAL A 1 87 ? -7.020 -7.643 9.078 1.00 98.44 87 VAL A C 1
ATOM 658 O O . VAL A 1 87 ? -7.714 -8.626 9.343 1.00 98.44 87 VAL A O 1
ATOM 661 N N . LEU A 1 88 ? -6.118 -7.174 9.942 1.00 98.25 88 LEU A N 1
ATOM 662 C CA . LEU A 1 88 ? -5.811 -7.826 11.217 1.00 98.25 88 LEU A CA 1
ATOM 663 C C . LEU A 1 88 ? -6.725 -7.368 12.355 1.00 98.25 88 LEU A C 1
ATOM 665 O O . LEU A 1 88 ? -7.164 -8.172 13.173 1.00 98.25 88 LEU A O 1
ATOM 669 N N . THR A 1 89 ? -6.966 -6.062 12.471 1.00 98.12 89 THR A N 1
ATOM 670 C CA . THR A 1 89 ? -7.827 -5.491 13.517 1.00 98.12 89 THR A CA 1
ATOM 671 C C . THR A 1 89 ? -8.256 -4.073 13.160 1.00 98.12 89 THR A C 1
ATOM 673 O O . THR A 1 89 ? -7.572 -3.378 12.418 1.00 98.12 89 THR A O 1
ATOM 676 N N . LYS A 1 90 ? -9.375 -3.619 13.727 1.00 97.50 90 LYS A N 1
ATOM 677 C CA . LYS A 1 90 ? -9.873 -2.235 13.616 1.00 97.50 90 LYS A CA 1
ATOM 678 C C . LYS A 1 90 ? -9.697 -1.429 14.904 1.00 97.50 90 LYS A C 1
ATOM 680 O O . LYS A 1 90 ? -10.145 -0.291 14.990 1.00 97.50 90 LYS A O 1
ATOM 685 N N . THR A 1 91 ? -9.109 -2.045 15.928 1.00 97.75 91 THR A N 1
ATOM 686 C CA . THR A 1 91 ? -9.010 -1.494 17.284 1.00 97.75 91 THR A CA 1
ATOM 687 C C . THR A 1 91 ? -7.567 -1.483 17.779 1.00 97.75 91 THR A C 1
ATOM 689 O O . THR A 1 91 ? -7.321 -1.648 18.978 1.00 97.75 91 THR A O 1
ATOM 692 N N . ALA A 1 92 ? -6.601 -1.326 16.871 1.00 97.62 92 ALA A N 1
ATOM 693 C CA . ALA A 1 92 ? -5.216 -1.109 17.260 1.00 97.62 92 ALA A CA 1
ATOM 694 C C . ALA A 1 92 ? -5.057 0.248 17.968 1.00 97.62 92 ALA A C 1
ATOM 696 O O . ALA A 1 92 ? -5.929 1.124 17.905 1.00 97.62 92 ALA A O 1
ATOM 697 N N . SER A 1 93 ? -3.923 0.401 18.648 1.00 96.75 93 SER A N 1
ATOM 698 C CA . SER A 1 93 ? -3.514 1.644 19.294 1.00 96.75 93 SER A CA 1
ATOM 699 C C . SER A 1 93 ? -2.091 1.981 18.870 1.00 96.75 93 SER A C 1
ATOM 701 O O . SER A 1 93 ? -1.225 1.111 18.945 1.00 96.75 93 SER A O 1
ATOM 703 N N . ILE A 1 94 ? -1.845 3.223 18.454 1.00 94.69 94 ILE A N 1
ATOM 704 C CA . ILE A 1 94 ? -0.510 3.711 18.079 1.00 94.69 94 ILE A CA 1
ATOM 705 C C . ILE A 1 94 ? -0.270 5.112 18.644 1.00 94.69 94 ILE A C 1
ATOM 707 O O . ILE A 1 94 ? -1.209 5.887 18.856 1.00 94.69 94 ILE A O 1
ATOM 711 N N . SER A 1 95 ? 1.002 5.443 18.838 1.00 92.62 95 SER A N 1
ATOM 712 C CA . SER A 1 95 ? 1.469 6.806 19.078 1.00 92.62 95 SER A CA 1
ATOM 713 C C . SER A 1 95 ? 2.344 7.231 17.906 1.00 92.62 95 SER A C 1
ATOM 715 O O . SER A 1 95 ? 3.272 6.518 17.535 1.0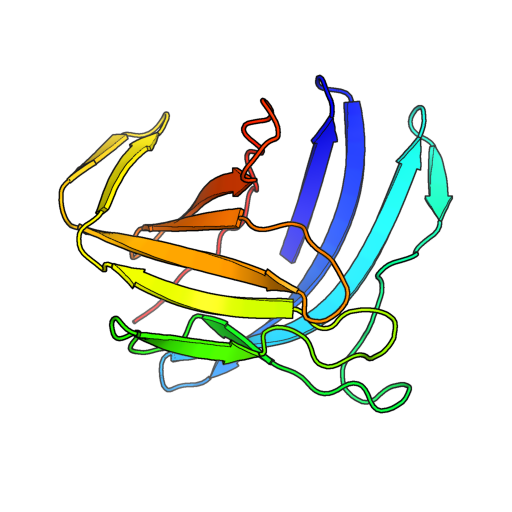0 92.62 95 SER A O 1
ATOM 717 N N . VAL A 1 96 ? 2.023 8.383 17.331 1.00 88.94 96 VAL A N 1
ATOM 718 C CA . VAL A 1 96 ? 2.728 9.032 16.218 1.00 88.94 96 VAL A CA 1
ATOM 719 C C . VAL A 1 96 ? 3.026 10.486 16.616 1.00 88.94 96 VAL A C 1
ATOM 721 O O . VAL A 1 96 ? 2.434 10.972 17.584 1.00 88.94 96 VAL A O 1
ATOM 724 N N . PRO A 1 97 ? 3.921 11.217 15.926 1.00 89.38 97 PRO A N 1
ATOM 725 C CA . PRO A 1 97 ? 4.356 12.546 16.374 1.00 89.38 97 PRO A CA 1
ATOM 726 C C . PRO A 1 97 ? 3.227 13.557 16.630 1.00 89.38 97 PRO A C 1
ATOM 728 O O . PRO A 1 97 ? 3.352 14.408 17.505 1.00 89.38 97 PRO A O 1
ATOM 731 N N . PHE A 1 98 ? 2.108 13.449 15.906 1.00 87.44 98 PHE A N 1
ATOM 732 C CA . PHE A 1 98 ? 0.965 14.358 16.039 1.00 87.44 98 PHE A CA 1
ATOM 733 C C . PHE A 1 98 ? -0.130 13.873 17.005 1.00 87.44 98 PHE A C 1
ATOM 735 O O . PHE A 1 98 ? -1.139 14.558 17.173 1.00 87.44 98 PHE A O 1
ATOM 742 N N . GLY A 1 99 ? 0.026 12.716 17.659 1.00 91.75 99 GLY A N 1
ATOM 743 C CA . GLY A 1 99 ? -0.951 12.262 18.646 1.00 91.75 99 GLY A CA 1
ATOM 744 C C . GLY A 1 99 ? -0.905 10.777 18.989 1.00 91.75 99 GLY A C 1
ATOM 745 O O . GLY A 1 99 ? -0.133 9.987 18.455 1.00 91.75 99 GLY A O 1
ATOM 746 N N . THR A 1 100 ? -1.777 10.387 19.915 1.00 95.44 100 THR A N 1
ATOM 747 C CA . THR A 1 100 ? -1.989 8.984 20.287 1.00 95.44 100 THR A CA 1
ATOM 748 C C . THR A 1 100 ? -3.427 8.590 19.997 1.00 95.44 100 THR A C 1
ATOM 750 O O . THR A 1 100 ? -4.362 9.246 20.452 1.00 95.44 100 THR A O 1
ATOM 753 N N . PHE A 1 101 ? -3.591 7.481 19.284 1.00 94.75 101 PHE A N 1
ATOM 754 C CA . PHE A 1 101 ? -4.873 6.947 18.843 1.00 94.75 101 PHE A CA 1
ATOM 755 C C . PHE A 1 101 ? -5.076 5.605 19.530 1.00 94.75 101 PHE A C 1
ATOM 757 O O . PHE A 1 101 ? -4.247 4.709 19.391 1.00 94.75 101 PHE A O 1
ATOM 764 N N . LYS A 1 102 ? -6.142 5.480 20.325 1.00 97.19 102 LYS A N 1
ATOM 765 C CA . LYS A 1 102 ? -6.408 4.284 21.133 1.00 97.19 102 LYS A CA 1
ATOM 766 C C . LYS A 1 102 ? -7.659 3.579 20.635 1.00 97.19 102 LYS A C 1
ATOM 768 O O . LYS A 1 102 ? -8.716 4.199 20.571 1.00 97.19 102 LYS A O 1
ATOM 773 N N . HIS A 1 103 ? -7.539 2.285 20.348 1.00 96.50 103 HIS A N 1
ATOM 774 C CA . HIS A 1 103 ? -8.646 1.409 19.950 1.00 96.50 103 HIS A CA 1
ATOM 775 C C . HIS A 1 103 ? -9.451 1.896 18.736 1.00 96.50 103 HIS A C 1
ATOM 777 O O . HIS A 1 103 ? -10.631 1.580 18.604 1.00 96.50 103 HIS A O 1
ATOM 783 N N . SER A 1 104 ? -8.820 2.662 17.850 1.00 95.31 104 SER A N 1
ATOM 784 C CA . SER A 1 104 ? -9.477 3.321 16.715 1.00 95.31 104 SER A CA 1
ATOM 785 C C . SER A 1 104 ? -8.654 3.270 15.427 1.00 95.31 104 SER A C 1
ATOM 787 O O . SER A 1 104 ? -8.938 4.008 14.484 1.00 95.31 104 SER A O 1
ATOM 789 N N . VAL A 1 105 ? -7.632 2.412 15.396 1.00 96.94 105 VAL A N 1
ATOM 790 C CA . VAL A 1 105 ? -6.692 2.286 14.281 1.00 96.94 105 VAL A CA 1
ATOM 791 C C . VAL A 1 105 ? -6.924 0.967 13.5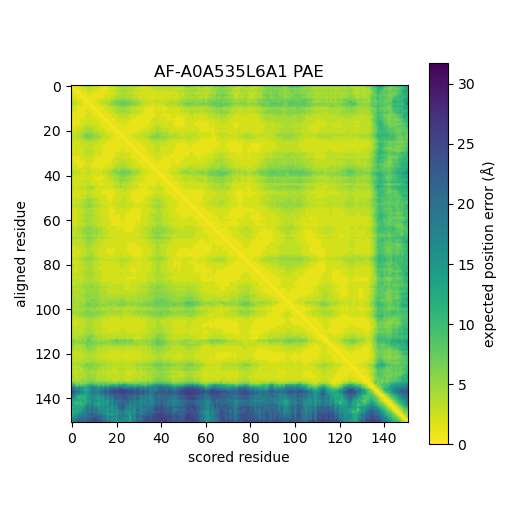58 1.00 96.94 105 VAL A C 1
ATOM 793 O O . VAL A 1 105 ? -6.961 -0.100 14.183 1.00 96.94 105 VAL A O 1
ATOM 796 N N . LEU A 1 106 ? -7.076 1.055 12.239 1.00 97.31 106 LEU A N 1
ATOM 797 C CA . LEU A 1 106 ? -7.082 -0.099 11.351 1.00 97.31 106 LEU A CA 1
ATOM 798 C C . LEU A 1 106 ? -5.648 -0.595 11.202 1.00 97.31 106 LEU A C 1
ATOM 800 O O . LEU A 1 106 ? -4.754 0.190 10.912 1.00 97.31 106 LEU A O 1
ATOM 804 N N . LYS A 1 107 ? -5.434 -1.891 11.396 1.00 97.44 107 LYS A N 1
ATOM 805 C CA . LYS A 1 107 ? -4.156 -2.552 11.169 1.00 97.44 107 LYS A CA 1
ATOM 806 C C . LYS A 1 107 ? -4.325 -3.602 10.081 1.00 97.44 107 LYS A C 1
ATOM 808 O O . LYS A 1 107 ? -5.169 -4.492 10.238 1.00 97.44 107 LYS A O 1
ATOM 813 N N . THR A 1 108 ? -3.499 -3.535 9.049 1.00 97.44 108 THR A N 1
ATOM 814 C CA . THR A 1 108 ? -3.380 -4.571 8.022 1.00 97.44 108 THR A CA 1
ATOM 815 C C . THR A 1 108 ? -2.049 -5.301 8.153 1.00 97.44 108 THR A C 1
ATOM 817 O O . THR A 1 108 ? -1.137 -4.858 8.860 1.00 97.44 108 THR A O 1
ATOM 820 N N . LYS A 1 109 ? -1.985 -6.472 7.531 1.00 97.06 109 LYS A N 1
ATOM 821 C CA . LYS A 1 109 ? -0.760 -7.154 7.151 1.00 97.06 109 LYS A CA 1
ATOM 822 C C . LYS A 1 109 ? -0.653 -7.046 5.638 1.00 97.06 109 LYS A C 1
ATOM 824 O O . LYS A 1 109 ? -1.552 -7.551 4.968 1.00 97.06 109 LYS A O 1
ATOM 829 N N . ASP A 1 110 ? 0.445 -6.508 5.150 1.00 95.62 110 ASP A N 1
ATOM 830 C CA . ASP A 1 110 ? 0.755 -6.456 3.727 1.00 95.62 110 ASP A CA 1
ATOM 831 C C . ASP A 1 110 ? 1.854 -7.497 3.461 1.00 95.62 110 ASP A C 1
ATOM 833 O O . ASP A 1 110 ? 2.712 -7.750 4.317 1.00 95.62 110 ASP A O 1
ATOM 837 N N . PHE A 1 111 ? 1.733 -8.234 2.361 1.00 95.81 111 PHE A N 1
ATOM 838 C CA . PHE A 1 111 ? 2.613 -9.347 2.006 1.00 95.81 111 PHE A CA 1
ATOM 839 C C . PHE A 1 111 ? 2.577 -9.599 0.501 1.00 95.81 111 PHE A C 1
ATOM 841 O O . PHE A 1 111 ? 1.600 -9.260 -0.156 1.00 95.81 111 PHE A O 1
ATOM 848 N N . SER A 1 112 ? 3.592 -10.286 -0.013 1.00 96.00 112 SER A N 1
ATOM 849 C CA . SER A 1 112 ? 3.680 -10.620 -1.432 1.00 96.00 112 SER A CA 1
ATOM 850 C C . SER A 1 112 ? 3.481 -12.113 -1.696 1.00 96.00 112 SER A C 1
ATOM 852 O O . SER A 1 112 ? 3.769 -12.967 -0.851 1.00 96.00 112 SER A O 1
ATOM 854 N N . HIS A 1 113 ? 2.982 -12.453 -2.884 1.00 94.69 113 HIS A N 1
ATOM 855 C CA . HIS A 1 113 ? 2.968 -13.830 -3.386 1.00 94.69 113 HIS A CA 1
ATOM 856 C C . HIS A 1 113 ? 4.313 -14.260 -3.985 1.00 94.69 113 HIS A C 1
ATOM 858 O O . HIS A 1 113 ? 4.536 -15.460 -4.169 1.00 94.69 113 HIS A O 1
ATOM 864 N N . ILE A 1 114 ? 5.201 -13.301 -4.263 1.00 94.06 114 ILE A N 1
ATOM 865 C CA . ILE A 1 114 ? 6.499 -13.525 -4.918 1.00 94.06 114 ILE A CA 1
ATOM 866 C C . ILE A 1 114 ? 7.704 -13.051 -4.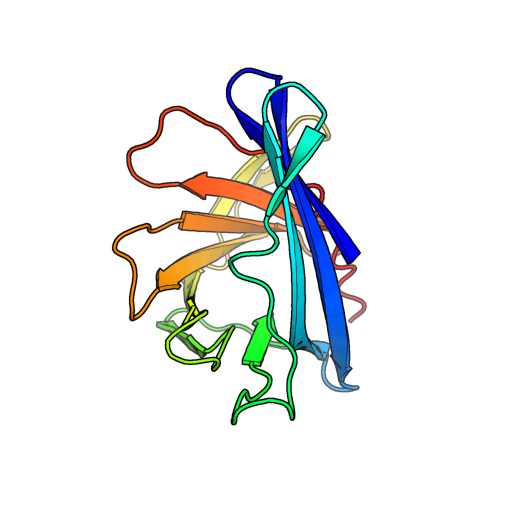094 1.00 94.06 114 ILE A C 1
ATOM 868 O O . ILE A 1 114 ? 8.831 -13.410 -4.431 1.00 94.06 114 ILE A O 1
ATOM 872 N N . ASP A 1 115 ? 7.471 -12.333 -2.994 1.00 89.44 115 ASP A N 1
ATOM 873 C CA . ASP A 1 115 ? 8.470 -11.975 -1.979 1.00 89.44 115 ASP A CA 1
ATOM 874 C C . ASP A 1 115 ? 8.078 -12.539 -0.594 1.00 89.44 115 ASP A C 1
ATOM 876 O O . ASP A 1 115 ? 6.940 -12.927 -0.332 1.00 89.44 115 ASP A O 1
ATOM 880 N N . THR A 1 116 ? 9.055 -12.626 0.300 1.00 90.56 116 THR A N 1
ATOM 881 C CA . THR A 1 116 ? 8.936 -13.048 1.696 1.00 90.56 116 THR A CA 1
ATOM 882 C C . THR A 1 116 ? 8.723 -11.901 2.681 1.00 90.56 116 THR A C 1
ATOM 884 O O . THR A 1 116 ? 8.411 -12.170 3.847 1.00 90.56 116 THR A O 1
ATOM 887 N N . GLU A 1 117 ? 8.911 -10.651 2.252 1.00 88.19 117 GLU A N 1
ATOM 888 C CA . GLU A 1 117 ? 8.703 -9.492 3.111 1.00 88.19 117 GLU A CA 1
ATOM 889 C C . GLU A 1 117 ? 7.240 -9.374 3.573 1.00 88.19 117 GLU A C 1
ATOM 891 O O . GLU A 1 117 ? 6.286 -9.740 2.881 1.00 88.19 117 GLU A O 1
ATOM 896 N N . VAL A 1 118 ? 7.066 -8.927 4.817 1.00 92.25 118 VAL A N 1
ATOM 897 C CA . VAL A 1 118 ? 5.756 -8.751 5.440 1.00 92.25 118 VAL A CA 1
ATOM 898 C C . VAL A 1 118 ? 5.770 -7.477 6.248 1.00 92.25 118 VAL A C 1
ATOM 900 O O . VAL A 1 118 ? 6.599 -7.323 7.146 1.00 92.25 118 VAL A O 1
ATOM 903 N N . GLU A 1 119 ? 4.753 -6.654 6.059 1.00 91.62 119 GLU A N 1
ATOM 904 C CA . GLU A 1 119 ? 4.590 -5.416 6.798 1.00 91.62 119 GLU A CA 1
ATOM 905 C C . GLU A 1 119 ? 3.305 -5.403 7.609 1.00 91.62 119 GLU A C 1
ATOM 907 O O . GLU A 1 119 ? 2.311 -6.046 7.275 1.00 91.62 119 GLU A O 1
ATOM 912 N N . ASN A 1 120 ? 3.309 -4.655 8.707 1.00 95.00 120 ASN A N 1
ATOM 913 C CA . ASN A 1 120 ? 2.078 -4.205 9.330 1.00 95.00 120 ASN A CA 1
ATOM 914 C C . ASN A 1 120 ? 1.867 -2.724 9.017 1.00 95.00 120 ASN A C 1
ATOM 916 O O . ASN A 1 120 ? 2.662 -1.893 9.460 1.00 95.00 120 ASN A O 1
ATOM 920 N N . LYS A 1 121 ? 0.747 -2.383 8.383 1.00 93.56 121 LYS A N 1
ATOM 921 C CA . LYS A 1 121 ? 0.365 -0.990 8.131 1.00 93.56 121 LYS A CA 1
ATOM 922 C C . LYS A 1 121 ? -0.764 -0.554 9.062 1.00 93.56 121 LYS A C 1
ATOM 924 O O . LYS A 1 121 ? -1.642 -1.344 9.421 1.00 93.56 121 LYS A O 1
ATOM 929 N N . TYR A 1 122 ? -0.710 0.694 9.524 1.00 94.25 122 TYR A N 1
ATOM 930 C CA . TYR A 1 122 ? -1.633 1.258 10.510 1.00 94.25 122 TYR A CA 1
ATOM 931 C C . TYR A 1 122 ? -2.298 2.516 9.964 1.00 94.25 122 TYR A C 1
ATOM 933 O O . TYR A 1 122 ? -1.630 3.520 9.732 1.00 94.25 122 TYR A O 1
ATOM 941 N N . TYR A 1 123 ? -3.621 2.491 9.837 1.00 93.69 123 TYR A N 1
ATOM 942 C CA . TYR A 1 123 ? -4.401 3.565 9.235 1.00 93.69 123 TYR A CA 1
ATOM 943 C C . TYR A 1 123 ? -5.301 4.254 10.260 1.00 93.69 123 TYR A C 1
ATOM 945 O O . TYR A 1 123 ? -6.035 3.612 11.023 1.00 93.69 123 TYR A O 1
ATOM 953 N N . ILE A 1 124 ? -5.274 5.585 10.242 1.00 92.38 124 ILE A N 1
ATOM 954 C CA . ILE A 1 124 ? -6.137 6.450 11.043 1.00 92.38 124 ILE A CA 1
ATOM 955 C C . ILE A 1 124 ? -7.213 7.036 10.128 1.00 92.38 124 ILE A C 1
ATOM 957 O O . ILE A 1 124 ? -6.927 7.649 9.098 1.00 92.38 124 ILE A O 1
ATOM 961 N N . ARG A 1 125 ? -8.479 6.893 10.530 1.00 88.00 125 ARG A N 1
ATOM 962 C CA . ARG A 1 125 ? -9.613 7.456 9.787 1.00 88.00 125 ARG A CA 1
ATOM 963 C C . ARG A 1 125 ? -9.488 8.978 9.659 1.00 88.00 125 ARG A C 1
ATOM 965 O O . ARG A 1 125 ? -9.299 9.667 10.658 1.00 88.00 125 ARG A O 1
ATOM 972 N N . GLY A 1 126 ? -9.633 9.486 8.434 1.00 84.56 126 GLY A N 1
ATOM 973 C CA . GLY A 1 126 ? -9.482 10.908 8.106 1.00 84.56 126 GLY A CA 1
ATOM 974 C C . GLY A 1 126 ? -8.032 11.387 7.955 1.00 84.56 126 GLY A C 1
ATOM 975 O O . GLY A 1 126 ? -7.829 12.558 7.653 1.00 84.56 126 GLY A O 1
ATOM 976 N N . VAL A 1 127 ? -7.044 10.505 8.147 1.00 86.50 127 VAL A N 1
ATOM 977 C CA . VAL A 1 127 ? -5.615 10.805 7.951 1.00 86.50 127 VAL A CA 1
ATOM 978 C C . VAL A 1 127 ? -5.019 9.922 6.853 1.00 86.50 127 VAL A C 1
ATOM 980 O O . VAL A 1 127 ? -4.370 10.444 5.954 1.00 86.50 127 VAL A O 1
ATOM 983 N N . GLY A 1 128 ? -5.276 8.612 6.892 1.00 86.88 128 GLY A N 1
ATOM 984 C CA . GLY A 1 128 ? -4.656 7.636 5.993 1.00 86.88 128 GLY A CA 1
ATOM 985 C C . GLY A 1 128 ? -3.655 6.756 6.734 1.00 86.88 128 GLY A C 1
ATOM 986 O O . GLY A 1 128 ? -3.860 6.457 7.916 1.00 86.88 128 GLY A O 1
ATOM 987 N N . LEU A 1 129 ? -2.602 6.316 6.045 1.00 89.12 129 LEU A N 1
ATOM 988 C CA . LEU A 1 129 ? -1.525 5.554 6.668 1.00 89.12 129 LEU A CA 1
ATOM 989 C C . LEU A 1 129 ? -0.787 6.453 7.659 1.00 89.12 129 LEU A C 1
ATOM 991 O O . LEU A 1 129 ? -0.447 7.592 7.361 1.00 89.12 129 LEU A O 1
ATOM 995 N N . ALA A 1 130 ? -0.560 5.938 8.855 1.00 89.94 130 ALA A N 1
ATOM 996 C CA . ALA A 1 130 ? 0.115 6.658 9.925 1.00 89.94 130 ALA A CA 1
ATOM 997 C C . ALA A 1 130 ? 1.424 5.987 10.348 1.00 89.94 130 ALA A C 1
ATOM 999 O O . ALA A 1 130 ? 2.237 6.615 11.026 1.00 89.94 130 ALA A O 1
ATOM 1000 N N . ARG A 1 131 ? 1.592 4.700 10.022 1.00 87.75 131 ARG A N 1
ATOM 1001 C CA . ARG A 1 131 ? 2.786 3.916 10.338 1.00 87.75 131 ARG A CA 1
ATOM 1002 C C . ARG A 1 131 ? 2.839 2.647 9.491 1.00 87.75 131 ARG A C 1
ATOM 1004 O O . ARG A 1 131 ? 1.817 1.966 9.391 1.00 87.75 131 ARG A O 1
ATOM 1011 N N . ALA A 1 132 ? 4.023 2.300 9.003 1.00 87.81 132 ALA A N 1
ATOM 1012 C CA . ALA A 1 132 ? 4.365 0.978 8.493 1.00 87.81 132 ALA A CA 1
ATOM 1013 C C . ALA A 1 132 ? 5.433 0.338 9.403 1.00 87.81 132 ALA A C 1
ATOM 1015 O O . ALA A 1 132 ? 6.198 1.028 10.082 1.00 87.81 132 ALA A O 1
ATOM 1016 N N . GLU A 1 133 ? 5.416 -0.987 9.510 1.00 87.06 133 GLU A N 1
ATOM 1017 C CA . GLU A 1 133 ? 6.391 -1.774 10.266 1.00 87.06 133 GLU A CA 1
ATOM 1018 C C . GLU A 1 133 ? 6.703 -3.056 9.492 1.00 87.06 133 GLU A C 1
ATOM 1020 O O . GLU A 1 133 ? 5.934 -4.025 9.564 1.00 87.06 133 GLU A O 1
ATOM 1025 N N . THR A 1 134 ? 7.840 -3.102 8.811 1.00 84.06 134 THR A N 1
ATOM 1026 C CA . THR A 1 134 ? 8.346 -4.328 8.196 1.00 84.06 134 THR A CA 1
ATOM 1027 C C . THR A 1 134 ? 8.771 -5.318 9.284 1.00 84.06 134 THR A C 1
ATOM 1029 O O . THR A 1 134 ? 9.480 -4.998 10.245 1.00 84.06 134 THR A O 1
ATOM 1032 N N . ARG A 1 135 ? 8.318 -6.569 9.192 1.00 72.81 135 ARG A N 1
ATOM 1033 C CA . ARG A 1 135 ? 8.695 -7.614 10.147 1.00 72.81 135 ARG A CA 1
ATOM 1034 C C . ARG A 1 135 ? 10.119 -8.084 9.869 1.00 72.81 135 ARG A C 1
ATOM 1036 O O . ARG A 1 135 ? 10.351 -8.829 8.929 1.00 72.81 135 ARG A O 1
ATOM 1043 N N . GLY A 1 136 ? 11.040 -7.759 10.774 1.00 58.34 136 GLY A N 1
ATOM 1044 C CA . GLY A 1 136 ? 12.411 -8.283 10.757 1.00 58.34 136 GLY A CA 1
ATOM 1045 C C . GLY A 1 136 ? 13.475 -7.266 10.349 1.00 58.34 136 GLY A C 1
ATOM 1046 O O . GLY A 1 136 ? 14.657 -7.545 10.545 1.00 58.34 136 GLY A O 1
ATOM 1047 N N . SER A 1 137 ? 13.083 -6.079 9.882 1.00 50.25 137 SER A N 1
ATOM 1048 C CA . SER A 1 137 ? 13.969 -4.920 9.782 1.00 50.25 137 SER A CA 1
ATOM 1049 C C . SER A 1 137 ? 13.842 -4.050 11.045 1.00 50.25 137 SER A C 1
ATOM 1051 O O . SER A 1 137 ? 12.852 -4.098 11.777 1.00 50.25 137 SER A O 1
ATOM 1053 N N . ILE A 1 138 ? 14.899 -3.296 11.359 1.00 39.16 138 ILE A N 1
ATOM 1054 C CA . ILE A 1 138 ? 14.917 -2.317 12.463 1.00 39.16 138 ILE A CA 1
ATOM 1055 C C . ILE A 1 138 ? 14.532 -0.918 11.923 1.00 39.16 138 ILE A C 1
ATOM 1057 O O . ILE A 1 138 ? 14.531 0.057 12.674 1.00 39.16 138 ILE A O 1
ATOM 1061 N N . SER A 1 139 ? 14.195 -0.789 10.630 1.00 43.56 139 SER A N 1
ATOM 1062 C CA . SER A 1 139 ? 13.709 0.473 10.071 1.00 43.56 139 SER A CA 1
ATOM 1063 C C . SER A 1 139 ? 12.249 0.679 10.466 1.00 43.56 139 SER A C 1
ATOM 1065 O O . SER A 1 139 ? 11.410 -0.213 10.396 1.00 43.56 139 SER A O 1
ATOM 1067 N N . THR A 1 140 ? 11.954 1.871 10.977 1.00 45.94 140 THR A N 1
ATOM 1068 C CA . THR A 1 140 ? 10.587 2.386 10.980 1.00 45.94 140 THR A CA 1
ATOM 1069 C C . THR A 1 140 ? 10.516 3.292 9.772 1.00 45.94 140 THR A C 1
ATOM 1071 O O . THR A 1 140 ? 10.973 4.433 9.847 1.00 45.94 140 THR A O 1
ATOM 1074 N N . ASP A 1 141 ? 10.023 2.760 8.663 1.00 48.31 141 ASP A N 1
ATOM 1075 C CA . ASP A 1 141 ? 9.794 3.562 7.476 1.00 48.31 141 ASP A CA 1
ATOM 1076 C C . ASP A 1 141 ? 8.544 4.417 7.710 1.00 48.31 141 ASP A C 1
ATOM 1078 O O . ASP A 1 141 ? 7.460 3.947 8.075 1.00 48.31 141 ASP A O 1
ATOM 1082 N N . PHE A 1 142 ? 8.748 5.730 7.641 1.00 46.34 142 PHE A N 1
ATOM 1083 C CA . PHE A 1 142 ? 7.669 6.704 7.661 1.00 46.34 142 PHE A CA 1
ATOM 1084 C C . PHE A 1 142 ? 7.265 6.938 6.211 1.00 46.34 142 PHE A C 1
ATOM 1086 O O . PHE A 1 142 ? 7.848 7.780 5.537 1.00 46.34 142 PHE A O 1
ATOM 1093 N N . GLU A 1 143 ? 6.292 6.170 5.736 1.00 52.19 143 GLU A N 1
ATOM 1094 C CA . GLU A 1 143 ? 5.636 6.439 4.457 1.00 52.19 143 GLU A CA 1
ATOM 1095 C C . GLU A 1 143 ? 4.692 7.642 4.624 1.00 52.19 143 GLU A C 1
ATOM 1097 O O . GLU A 1 143 ? 3.782 7.629 5.464 1.00 52.19 143 GLU A O 1
ATOM 1102 N N . ASP A 1 144 ? 4.878 8.686 3.814 1.00 44.53 144 ASP A N 1
ATOM 1103 C CA . ASP A 1 144 ? 3.979 9.846 3.740 1.00 44.53 144 ASP A CA 1
ATOM 1104 C C . ASP A 1 144 ? 2.734 9.498 2.893 1.00 44.53 144 ASP A C 1
ATOM 1106 O O . ASP A 1 144 ? 2.419 10.140 1.889 1.00 44.53 144 ASP A O 1
ATOM 1110 N N . LEU A 1 145 ? 1.993 8.455 3.277 1.00 47.06 145 LEU A N 1
ATOM 1111 C CA . LEU A 1 145 ? 0.850 7.964 2.503 1.00 47.06 145 LEU A CA 1
ATOM 1112 C C . LEU A 1 145 ? -0.459 8.607 2.988 1.00 47.06 145 LEU A C 1
ATOM 1114 O O . LEU A 1 145 ? -1.234 8.058 3.780 1.00 47.06 145 LEU A O 1
ATOM 1118 N N . LEU A 1 146 ? -0.719 9.814 2.485 1.00 45.06 146 LEU A N 1
ATOM 1119 C CA . LEU A 1 146 ? -1.928 10.590 2.773 1.00 45.06 146 LEU A CA 1
ATOM 1120 C C . LEU A 1 146 ? -3.092 10.130 1.876 1.00 45.06 146 LEU A C 1
ATOM 1122 O O . LEU A 1 146 ? -3.541 10.840 0.976 1.00 45.06 146 LEU A O 1
ATOM 1126 N N . ILE A 1 147 ? -3.609 8.924 2.124 1.00 52.06 147 ILE A N 1
ATOM 1127 C CA . ILE A 1 147 ? -4.913 8.519 1.582 1.00 52.06 147 ILE A CA 1
ATOM 1128 C C . ILE A 1 147 ? -5.991 9.167 2.456 1.00 52.06 147 ILE A C 1
ATOM 1130 O O . ILE A 1 147 ? -6.362 8.655 3.514 1.00 52.06 147 ILE A O 1
ATOM 1134 N N . VAL A 1 148 ? -6.506 10.315 2.010 1.00 42.69 148 VAL A N 1
ATOM 1135 C CA . VAL A 1 148 ? -7.692 10.932 2.612 1.00 42.69 148 VAL A CA 1
ATOM 1136 C C . VAL A 1 148 ? -8.884 10.015 2.348 1.00 42.69 148 VAL A C 1
ATOM 1138 O O . VAL A 1 148 ? -9.480 10.035 1.275 1.00 42.69 148 VAL A O 1
ATOM 1141 N N . ILE A 1 149 ? -9.247 9.208 3.343 1.00 42.22 149 ILE A N 1
ATOM 1142 C CA . ILE A 1 149 ? -10.519 8.487 3.356 1.00 42.22 149 ILE A CA 1
ATOM 1143 C C . ILE A 1 149 ? -11.616 9.534 3.591 1.00 42.22 149 ILE A C 1
ATOM 1145 O O . ILE A 1 149 ? -11.889 9.910 4.733 1.00 42.22 149 ILE A O 1
ATOM 1149 N N . ALA A 1 150 ? -12.202 10.061 2.516 1.00 33.53 150 ALA A N 1
ATOM 1150 C CA . ALA A 1 150 ? -13.427 10.847 2.590 1.00 33.53 150 ALA A CA 1
ATOM 1151 C C . ALA A 1 150 ? -14.629 9.889 2.563 1.00 33.53 150 ALA A C 1
ATOM 1153 O O . ALA A 1 150 ? -14.908 9.279 1.533 1.00 33.53 150 ALA A O 1
ATOM 1154 N N . GLY A 1 151 ? -15.314 9.749 3.703 1.00 40.38 151 GLY A N 1
ATOM 1155 C CA . GLY A 1 151 ? -16.529 8.940 3.862 1.00 40.38 151 GLY A CA 1
ATOM 1156 C C . GLY A 1 151 ? -16.746 8.483 5.292 1.00 40.38 151 GLY A C 1
ATOM 1157 O O . GLY A 1 151 ? -16.282 7.372 5.619 1.00 40.38 151 GLY A O 1
#

Secondary structure (DSSP, 8-state):
-EEEEEETTEEEEEEEEEEEE-TTS-EEEEEEEEEEEETTEEEE-TT-EETTSTT-EEEEEE-SS--TT-EEESEEBTTTB-EEEEEEEEEEEEEETTEEEEEEEEEEEEEESS---EEEEEEETTTEEEEEEEBTBS-------------

Solvent-accessible surface area (backbone atoms only — not comparable to full-atom values): 8202 Å² total; per-residue (Å²): 82,72,42,57,45,60,59,96,84,40,62,37,32,42,32,42,41,42,70,51,70,47,96,81,44,32,27,33,26,38,37,34,49,29,33,36,28,56,96,86,37,79,78,45,48,76,66,43,43,44,46,79,44,91,81,14,43,61,20,45,73,39,67,55,76,78,48,72,72,43,71,46,49,29,35,43,30,74,93,62,38,43,32,29,42,29,32,70,37,61,52,37,66,54,75,50,100,92,48,73,46,72,57,57,20,36,29,34,38,38,36,40,82,84,52,88,63,41,30,40,39,33,32,38,85,69,50,16,50,71,42,44,39,49,72,89,58,90,62,74,52,72,57,70,44,71,51,68,59,76,129

pLDDT: mean 88.88, std 15.57, range [33.53, 98.5]

Radius of gyration: 15.28 Å; Cα contacts (8 Å, |Δi|>4): 381; chains: 1; bounding box: 42×28×41 Å

Nearest PDB structures (foldseek):
  7d8q-assembly1_A  TM=2.997E-01  e=8.064E+00  Staphylococcus aureus RF122

Mean predicted aligned error: 5.05 Å

Sequence (151 aa):
MLDRGYLNGSLEESTLDYFAQSKDGTVWYFGEFTSQIHNGKVIGHVGSWVSGKNGALPGIIMEAHPRVGDTYNQENAAPVAEDAGSVLTKTASISVPFGTFKHSVLKTKDFSHIDTEVENKYYIRGVGLARAETRGSISTDFEDLLIVIAG

Foldseek 3Di:
DWKFWDDPNHTQKIKDWDWDADPLQWIKTFWIQMFGADPRDGPDRQLGDGDPPPPKHIWTPDDSDDDAQDKIWHTDRPPRFTKIKGWHAQQDWDAAPVGTDGGGKTWIWMDGPNDPKIKIWIAHAQAGTRWIGIPPDPDGTGINDRPGRDD